Protein AF-A0A3D0C8E1-F1 (afdb_monomer)

Mean predicted aligned error: 2.98 Å

Nearest PDB structures (foldseek):
  5c5y-assembly1_B  TM=1.009E+00  e=1.641E-04  Colwellia psychrerythraea 34H
  1jcj-assembly2_B  TM=9.717E-01  e=1.179E-03  Escherichia coli
  5c6m-assembly2_C  TM=9.874E-01  e=1.456E-03  Shewanella halifaxensis
  6z9h-assembly2_B  TM=9.879E-01  e=6.390E-03  Escherichia coli
  7cf7-assembly1_A  TM=3.848E-01  e=4.161E+00  Escherichia coli K-12

Radius of gyration: 12.47 Å; Cα contacts (8 Å, |Δi|>4): 50; chains: 1; bounding box: 32×16×29 Å

Solvent-accessible surface area (backbone atoms only — not comparable to full-atom values): 2942 Å² total; per-residue (Å²): 126,69,63,67,61,57,50,48,51,53,50,42,52,66,29,67,53,68,56,87,77,94,70,77,47,76,66,54,53,55,51,49,56,53,56,39,57,34,98,89,48,49,40,61,43,74,43,116

Foldseek 3Di:
DPPVVVVVLVCQQADAAEDDPVDDDPVNVVVSCVVCCPPSGHHNHYYD

Structure (mmCIF, N/CA/C/O backbone):
data_AF-A0A3D0C8E1-F1
#
_entry.id   AF-A0A3D0C8E1-F1
#
loop_
_atom_site.group_PDB
_atom_site.id
_atom_site.type_symbol
_atom_site.label_atom_id
_atom_site.label_alt_id
_atom_site.label_comp_id
_atom_site.label_asym_id
_atom_site.label_entity_id
_atom_site.label_seq_id
_atom_site.pdbx_PDB_ins_code
_atom_site.Cartn_x
_atom_site.Cartn_y
_atom_site.Cartn_z
_atom_site.occupancy
_atom_site.B_iso_or_equiv
_atom_site.auth_seq_id
_atom_site.auth_comp_id
_atom_site.auth_asym_id
_atom_site.auth_atom_id
_atom_site.pdbx_PDB_model_num
ATOM 1 N N . MET A 1 1 ? 20.338 -5.660 -16.655 1.00 53.03 1 MET A N 1
ATOM 2 C CA . MET A 1 1 ? 19.800 -5.386 -15.301 1.00 53.03 1 MET A CA 1
ATOM 3 C C . MET A 1 1 ? 18.801 -6.483 -14.984 1.00 53.03 1 MET A C 1
ATOM 5 O O . MET A 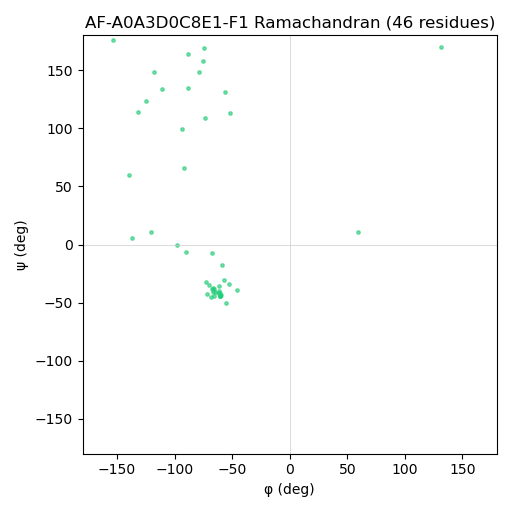1 1 ? 18.022 -6.797 -15.868 1.00 53.03 1 MET A O 1
ATOM 9 N N . SER A 1 2 ? 18.892 -7.119 -13.809 1.00 62.53 2 SER A N 1
ATOM 10 C CA . SER A 1 2 ? 18.014 -8.236 -13.415 1.00 62.53 2 SER A CA 1
ATOM 11 C C . SER A 1 2 ? 16.548 -7.840 -13.597 1.00 62.53 2 SER A C 1
ATOM 13 O O . SER A 1 2 ? 16.070 -6.929 -12.922 1.00 62.53 2 SER A O 1
ATOM 15 N N . ASP A 1 3 ? 15.890 -8.510 -14.540 1.00 87.62 3 ASP A N 1
ATOM 16 C CA . ASP A 1 3 ? 14.508 -8.291 -14.972 1.00 87.62 3 ASP A CA 1
ATOM 17 C C . ASP A 1 3 ? 13.541 -8.132 -13.786 1.00 87.62 3 ASP A C 1
ATOM 19 O O . ASP A 1 3 ? 12.733 -7.208 -13.734 1.00 87.62 3 ASP A O 1
ATOM 23 N N . LEU A 1 4 ? 13.753 -8.926 -12.733 1.00 95.81 4 LEU A N 1
ATOM 24 C CA . LEU A 1 4 ? 12.929 -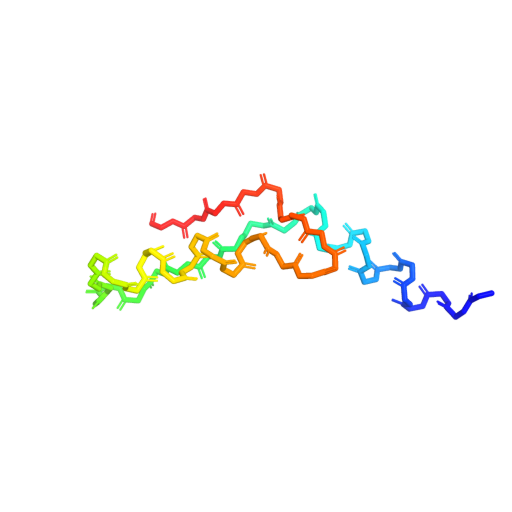8.919 -11.529 1.00 95.81 4 LEU A CA 1
ATOM 25 C C . LEU A 1 4 ? 12.920 -7.574 -10.784 1.00 95.81 4 LEU A C 1
ATOM 27 O O . LEU A 1 4 ? 11.884 -7.185 -10.255 1.00 95.81 4 LEU A O 1
ATOM 31 N N . LYS A 1 5 ? 14.033 -6.825 -10.753 1.00 95.44 5 LYS A N 1
ATOM 32 C CA . LYS A 1 5 ? 14.063 -5.499 -10.100 1.00 95.44 5 LYS A CA 1
ATOM 33 C C . LYS A 1 5 ? 13.261 -4.460 -10.887 1.00 95.44 5 LYS A C 1
ATOM 35 O O . LYS A 1 5 ? 12.637 -3.587 -10.288 1.00 95.44 5 LYS A O 1
ATOM 40 N N . THR A 1 6 ? 13.274 -4.557 -12.215 1.00 95.62 6 THR A N 1
ATOM 41 C CA . THR A 1 6 ? 12.468 -3.699 -13.093 1.00 95.62 6 THR A CA 1
ATOM 42 C C . THR A 1 6 ? 10.987 -4.025 -12.936 1.00 95.62 6 THR A C 1
ATOM 44 O O . THR A 1 6 ? 10.176 -3.117 -12.760 1.00 95.62 6 THR A O 1
ATOM 47 N N . VAL A 1 7 ? 10.646 -5.317 -12.923 1.00 96.94 7 VAL A N 1
ATOM 48 C CA . VAL A 1 7 ? 9.279 -5.790 -12.673 1.00 96.94 7 VAL A CA 1
ATOM 49 C C . VAL A 1 7 ? 8.793 -5.346 -11.294 1.00 96.94 7 VAL A C 1
ATOM 51 O O . VAL A 1 7 ? 7.697 -4.808 -11.200 1.00 96.94 7 VAL A O 1
ATOM 54 N N . ALA A 1 8 ? 9.614 -5.471 -10.247 1.00 97.38 8 ALA A N 1
ATOM 55 C CA . ALA A 1 8 ? 9.256 -5.042 -8.895 1.00 97.38 8 ALA A CA 1
ATOM 56 C C . ALA A 1 8 ? 8.966 -3.535 -8.812 1.00 97.38 8 ALA A C 1
ATOM 58 O O . ALA A 1 8 ? 7.959 -3.142 -8.231 1.00 97.38 8 ALA A O 1
ATOM 59 N N . LYS A 1 9 ? 9.793 -2.687 -9.443 1.00 96.88 9 LYS A N 1
ATOM 60 C CA . LYS A 1 9 ? 9.525 -1.239 -9.506 1.00 96.88 9 LYS A CA 1
ATOM 61 C C . LYS A 1 9 ? 8.226 -0.916 -10.240 1.00 96.88 9 LYS A C 1
ATOM 63 O O . LYS A 1 9 ? 7.476 -0.057 -9.792 1.00 96.88 9 LYS A O 1
ATOM 68 N N . ARG A 1 10 ? 7.948 -1.605 -11.350 1.00 97.25 10 ARG A N 1
ATOM 69 C CA . ARG A 1 10 ? 6.693 -1.423 -12.091 1.00 97.25 10 ARG A CA 1
ATOM 70 C C . ARG A 1 10 ? 5.488 -1.875 -11.268 1.00 97.25 10 ARG A C 1
ATOM 72 O O . ARG A 1 10 ? 4.489 -1.167 -11.238 1.00 97.25 10 ARG A O 1
ATOM 79 N N . ALA A 1 11 ? 5.587 -3.024 -10.604 1.00 98.12 11 ALA A N 1
ATOM 80 C CA . ALA A 1 11 ? 4.532 -3.543 -9.743 1.00 98.12 11 ALA A CA 1
ATOM 81 C C . ALA A 1 11 ? 4.221 -2.570 -8.599 1.00 98.12 11 ALA A C 1
ATOM 83 O O . ALA A 1 11 ? 3.055 -2.281 -8.367 1.00 98.12 11 ALA A O 1
ATOM 84 N N . LEU A 1 12 ? 5.252 -2.004 -7.959 1.00 98.31 12 LEU A N 1
ATOM 85 C CA . LEU A 1 12 ? 5.092 -0.993 -6.913 1.00 98.31 12 LEU A CA 1
ATOM 86 C C . LEU A 1 12 ? 4.268 0.209 -7.402 1.00 98.31 12 LEU A C 1
ATOM 88 O O . LEU A 1 12 ? 3.270 0.550 -6.781 1.00 98.31 12 LEU A O 1
ATOM 92 N N . SER A 1 13 ? 4.624 0.784 -8.557 1.00 98.19 13 SER A N 1
ATOM 93 C CA . SER A 1 13 ? 3.934 1.959 -9.123 1.00 98.19 13 SER A CA 1
ATOM 94 C C . SER A 1 13 ? 2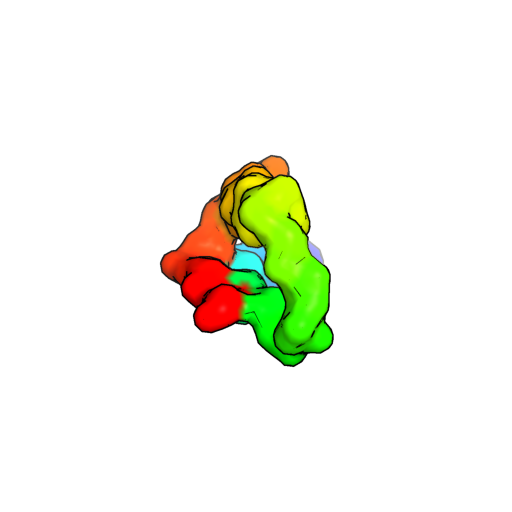.492 1.712 -9.587 1.00 98.19 13 SER A C 1
ATOM 96 O O . SER A 1 13 ? 1.823 2.645 -10.014 1.00 98.19 13 SER A O 1
ATOM 98 N N . LEU A 1 14 ? 2.037 0.457 -9.576 1.00 98.38 14 LEU A N 1
ATOM 99 C CA . LEU A 1 14 ? 0.703 0.034 -10.013 1.00 98.38 14 LEU A CA 1
ATOM 100 C C . LEU A 1 14 ? -0.081 -0.645 -8.879 1.00 98.38 14 LEU A C 1
ATOM 102 O O . LEU A 1 14 ? -1.090 -1.293 -9.137 1.00 98.38 14 LEU A O 1
ATOM 106 N N . MET A 1 15 ? 0.424 -0.5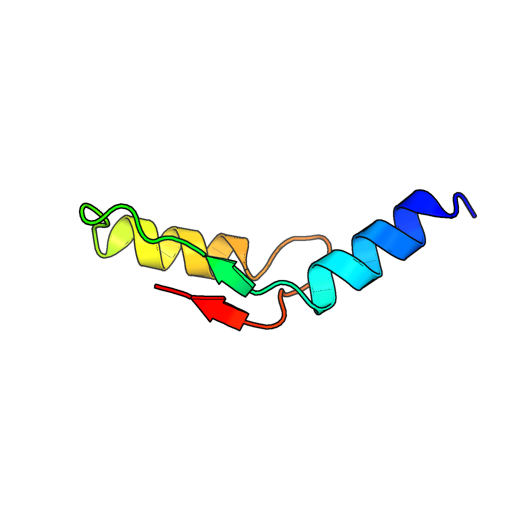67 -7.648 1.00 98.19 15 MET A N 1
ATOM 107 C CA . MET A 1 15 ? -0.136 -1.267 -6.500 1.00 98.19 15 MET A CA 1
ATOM 108 C C . MET A 1 15 ? -1.213 -0.431 -5.810 1.00 98.19 15 MET A C 1
ATOM 110 O O . MET A 1 15 ? -0.977 0.738 -5.502 1.00 98.19 15 MET A O 1
ATOM 114 N N . ASP A 1 16 ? -2.328 -1.081 -5.485 1.00 98.62 16 ASP A N 1
ATOM 115 C CA . ASP A 1 16 ? -3.308 -0.590 -4.518 1.00 98.62 16 ASP A CA 1
ATOM 116 C C . ASP A 1 16 ? -2.956 -1.188 -3.153 1.00 98.62 16 ASP A C 1
ATOM 118 O O . ASP A 1 16 ? -3.220 -2.362 -2.867 1.00 98.62 16 ASP A O 1
ATOM 122 N N . LEU A 1 17 ? -2.279 -0.402 -2.315 1.00 98.19 17 LEU A N 1
ATOM 123 C CA . LEU A 1 17 ? -1.843 -0.863 -1.002 1.00 98.19 17 LEU A CA 1
ATOM 124 C C . LEU A 1 17 ? -3.059 -0.955 -0.070 1.00 98.19 17 LEU A C 1
ATOM 126 O O . LEU A 1 17 ? -3.643 0.060 0.300 1.00 98.19 17 LEU A O 1
ATOM 130 N N . THR A 1 18 ? -3.466 -2.180 0.256 1.00 98.25 18 THR A N 1
ATOM 131 C CA . THR A 1 18 ? -4.797 -2.461 0.813 1.00 98.25 18 THR A CA 1
ATOM 132 C C . THR A 1 18 ? -4.732 -2.895 2.278 1.00 98.25 18 THR A C 1
ATOM 134 O O . THR A 1 18 ? -3.954 -3.792 2.604 1.00 98.25 18 THR A O 1
ATOM 137 N N . SER A 1 19 ? -5.587 -2.323 3.131 1.00 97.75 19 SER A N 1
ATOM 138 C CA . SER A 1 19 ? -5.864 -2.798 4.495 1.00 97.75 19 SER A CA 1
ATOM 139 C C . SER A 1 19 ? -7.373 -2.861 4.709 1.00 97.75 19 SER A C 1
ATOM 141 O O . SER A 1 19 ? -8.037 -1.838 4.649 1.00 97.75 19 SER A O 1
ATOM 143 N N . LEU A 1 20 ? -7.911 -4.069 4.889 1.00 97.56 20 LEU A N 1
ATOM 144 C CA . LEU A 1 20 ? -9.343 -4.340 5.070 1.00 97.56 20 LEU A CA 1
ATOM 145 C C . LEU A 1 20 ? -9.518 -5.421 6.149 1.00 97.56 20 LEU A C 1
ATOM 147 O O . LEU A 1 20 ? -9.963 -6.535 5.872 1.00 97.56 20 LEU A O 1
ATOM 151 N N . THR A 1 21 ? -9.043 -5.139 7.360 1.00 96.19 21 THR A N 1
ATOM 152 C CA . THR A 1 21 ? -9.010 -6.079 8.493 1.00 96.19 21 THR A CA 1
ATOM 153 C C . THR A 1 21 ? -10.177 -5.900 9.464 1.00 96.19 21 THR A C 1
ATOM 155 O O .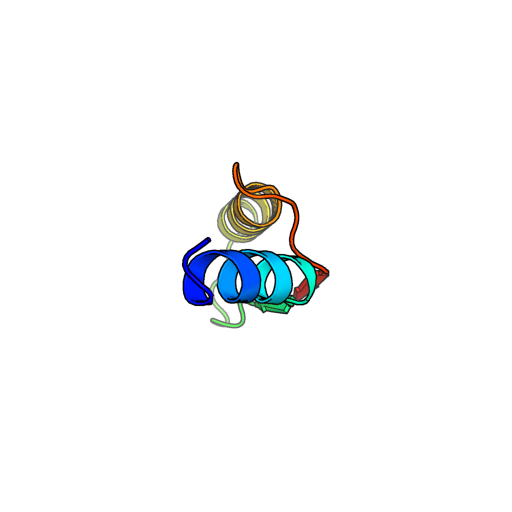 THR A 1 21 ? -10.250 -6.636 10.447 1.00 96.19 21 THR A O 1
ATOM 158 N N . ASP A 1 22 ? -11.078 -4.946 9.203 1.00 95.88 22 ASP A N 1
ATOM 159 C CA . ASP A 1 22 ? -12.221 -4.559 10.049 1.00 95.88 22 ASP A CA 1
ATOM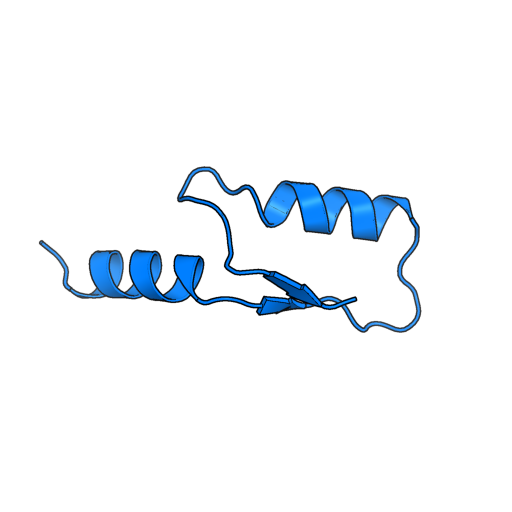 160 C C . ASP A 1 22 ? -11.829 -4.074 11.460 1.00 95.88 22 ASP A C 1
ATOM 162 O O . ASP A 1 22 ? -12.680 -3.926 12.342 1.00 95.88 22 ASP A O 1
ATOM 166 N N . THR A 1 23 ? -10.536 -3.844 11.703 1.00 96.81 23 THR A N 1
ATOM 167 C CA . THR A 1 23 ? -9.988 -3.523 13.033 1.00 96.81 23 THR A CA 1
ATOM 168 C C . THR A 1 23 ? -8.949 -2.408 13.010 1.00 96.81 23 THR A C 1
ATOM 170 O O . THR A 1 23 ? -8.366 -2.101 14.051 1.00 96.81 23 THR A O 1
ATOM 173 N N . GLU A 1 24 ? -8.735 -1.785 11.851 1.00 97.50 24 GLU A N 1
ATOM 174 C CA . GLU A 1 24 ? -7.823 -0.664 11.689 1.00 97.50 24 GLU A CA 1
ATOM 175 C C . GLU A 1 24 ? -8.180 0.485 12.630 1.00 97.50 24 GLU A C 1
ATOM 177 O O . GLU A 1 24 ? -9.316 0.959 12.700 1.00 97.50 24 GLU A O 1
ATOM 182 N N . THR A 1 25 ? -7.166 0.979 13.325 1.00 98.31 25 THR A N 1
ATOM 183 C CA . THR A 1 25 ? -7.211 2.271 13.999 1.00 98.31 25 THR A CA 1
ATOM 184 C C . THR A 1 25 ? -6.754 3.376 13.048 1.00 98.31 25 THR A C 1
ATOM 186 O O . THR A 1 25 ? -6.057 3.122 12.065 1.00 98.31 25 THR A O 1
ATOM 189 N N . ASP A 1 26 ? -7.046 4.636 13.379 1.00 98.25 26 ASP A N 1
ATOM 190 C CA . ASP A 1 26 ? -6.516 5.788 12.632 1.00 98.25 26 ASP A CA 1
ATOM 191 C C . ASP A 1 26 ? -4.983 5.739 12.497 1.00 98.25 26 ASP A C 1
ATOM 193 O O . ASP A 1 26 ? -4.427 6.145 11.476 1.00 98.25 26 ASP A O 1
ATOM 197 N N . GLN A 1 27 ? -4.287 5.213 13.513 1.00 98.44 27 GLN A N 1
ATOM 198 C CA . GLN A 1 27 ? -2.834 5.078 13.493 1.00 98.44 27 GLN A CA 1
ATOM 199 C C . GLN A 1 27 ? -2.372 4.051 12.450 1.00 98.44 27 GLN A C 1
ATOM 201 O O . GLN A 1 27 ? -1.398 4.315 11.744 1.00 98.44 27 GLN A O 1
ATOM 206 N N . ASP A 1 28 ? -3.099 2.943 12.291 1.00 98.19 28 ASP A N 1
ATOM 207 C CA . ASP A 1 28 ? -2.805 1.929 11.274 1.00 98.19 28 ASP A CA 1
ATOM 208 C C . ASP A 1 28 ? -2.979 2.504 9.863 1.00 98.19 28 ASP A C 1
ATOM 210 O O . ASP A 1 28 ? -2.124 2.301 9.000 1.00 98.19 28 ASP A O 1
ATOM 214 N N . ILE A 1 29 ? -4.024 3.311 9.642 1.00 98.31 29 ILE A N 1
ATOM 215 C CA . ILE A 1 29 ? -4.256 3.992 8.358 1.00 98.31 29 ILE A CA 1
ATOM 216 C C . ILE A 1 29 ? -3.169 5.036 8.073 1.00 98.31 29 ILE A C 1
ATOM 218 O O . ILE A 1 29 ? -2.675 5.136 6.946 1.00 98.31 29 ILE A O 1
ATOM 222 N N . ILE A 1 30 ? -2.738 5.797 9.084 1.00 98.38 30 ILE A N 1
ATOM 223 C CA . ILE A 1 30 ? -1.616 6.740 8.953 1.00 98.38 30 ILE A CA 1
ATOM 224 C C . ILE A 1 30 ? -0.332 5.993 8.579 1.00 98.38 30 ILE A C 1
ATOM 226 O O . ILE A 1 30 ? 0.439 6.461 7.735 1.00 98.38 30 ILE A O 1
ATOM 230 N N . ASP A 1 31 ? -0.085 4.838 9.188 1.00 98.38 31 ASP A N 1
ATOM 231 C CA . ASP A 1 31 ? 1.104 4.046 8.904 1.00 98.38 31 ASP A CA 1
ATOM 232 C C . ASP A 1 31 ? 1.024 3.363 7.533 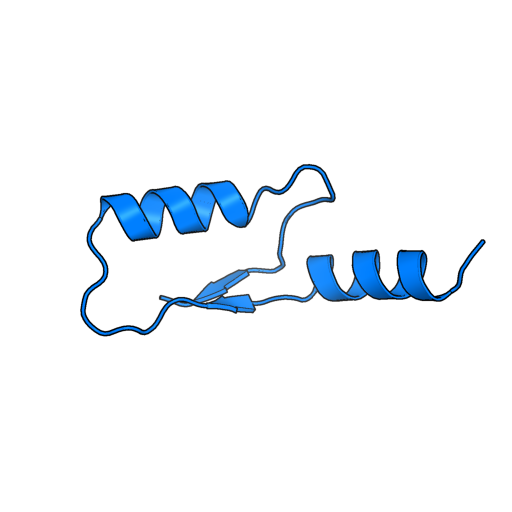1.00 98.38 31 ASP A C 1
ATOM 234 O O . ASP A 1 31 ? 2.041 3.301 6.839 1.00 98.38 31 ASP A O 1
ATOM 238 N N . LEU A 1 32 ? -0.168 2.977 7.072 1.00 98.25 32 LEU A N 1
ATOM 239 C CA . LEU A 1 32 ? -0.414 2.544 5.695 1.00 98.25 32 LEU A CA 1
ATOM 240 C C . LEU A 1 32 ? -0.083 3.660 4.690 1.00 98.25 32 LEU A C 1
ATOM 242 O O . LEU A 1 32 ? 0.617 3.421 3.706 1.00 98.25 32 LEU A O 1
ATOM 246 N N . CYS A 1 33 ? -0.496 4.902 4.966 1.00 98.19 33 CYS A N 1
ATOM 247 C CA . CYS A 1 33 ? -0.161 6.059 4.128 1.00 98.19 33 CYS A CA 1
ATOM 248 C C . CYS A 1 33 ? 1.355 6.308 4.06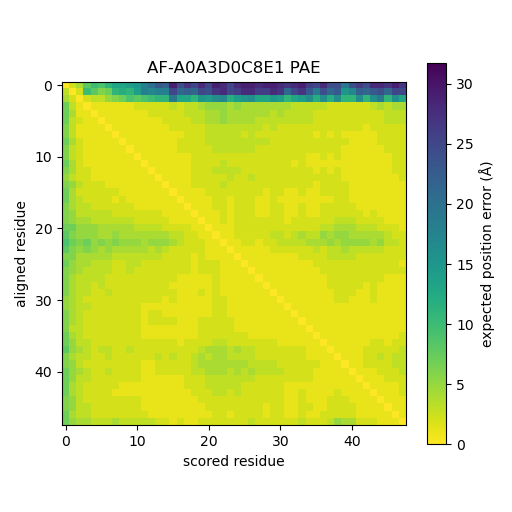7 1.00 98.19 33 CYS A C 1
ATOM 250 O O . CYS A 1 33 ? 1.897 6.619 3.007 1.00 98.19 33 CYS A O 1
ATOM 252 N N . LYS A 1 34 ? 2.069 6.150 5.190 1.00 98.31 34 LYS A N 1
ATOM 253 C CA . LYS A 1 34 ? 3.538 6.257 5.205 1.00 98.31 34 LYS A CA 1
ATOM 254 C C . LYS A 1 34 ? 4.195 5.138 4.397 1.00 98.31 34 LYS A C 1
ATOM 256 O O . LYS A 1 34 ? 5.185 5.395 3.722 1.00 98.31 34 LYS A O 1
ATOM 261 N N . GLN A 1 35 ? 3.659 3.917 4.450 1.00 98.12 35 GLN A N 1
ATOM 262 C CA . GLN A 1 35 ? 4.165 2.778 3.675 1.00 98.12 35 GLN A CA 1
ATOM 263 C C . GLN A 1 35 ? 3.954 2.956 2.168 1.00 98.12 35 GLN A C 1
ATOM 265 O O . GLN A 1 35 ? 4.839 2.595 1.390 1.00 98.12 35 GLN A O 1
ATOM 270 N N . ALA A 1 36 ? 2.826 3.550 1.765 1.00 98.25 36 ALA A N 1
ATOM 271 C CA . ALA A 1 36 ? 2.549 3.894 0.374 1.00 98.25 36 ALA A CA 1
ATOM 272 C C . ALA A 1 36 ? 3.627 4.818 -0.219 1.00 98.25 36 ALA A C 1
ATOM 274 O O . ALA A 1 36 ? 3.945 4.694 -1.396 1.00 98.25 36 ALA A O 1
ATOM 275 N N . ASN A 1 37 ? 4.255 5.673 0.598 1.00 97.88 37 ASN A N 1
ATOM 276 C CA . ASN A 1 37 ? 5.427 6.474 0.232 1.00 97.88 37 ASN A CA 1
ATOM 277 C C . ASN A 1 37 ? 6.746 5.756 0.583 1.00 97.88 37 ASN A C 1
ATOM 279 O O . ASN A 1 37 ? 7.504 6.160 1.471 1.00 97.88 37 ASN A O 1
ATOM 283 N N . SER A 1 38 ? 7.009 4.639 -0.095 1.00 96.75 38 SER A N 1
ATOM 284 C CA . SER A 1 38 ? 8.180 3.811 0.189 1.00 96.75 38 SER A CA 1
ATOM 285 C C . SER A 1 38 ? 9.484 4.428 -0.357 1.00 96.75 38 SER A C 1
ATOM 287 O O . SER A 1 38 ? 9.471 5.144 -1.360 1.00 96.75 38 SER A O 1
ATOM 289 N N . PRO A 1 39 ? 10.665 4.056 0.176 1.00 97.12 39 PRO A N 1
ATOM 290 C CA . PRO A 1 39 ? 11.954 4.478 -0.388 1.00 97.12 39 PRO A CA 1
ATOM 291 C C . PRO A 1 39 ? 12.189 4.055 -1.850 1.00 97.12 39 PRO A C 1
ATOM 293 O O . PRO A 1 39 ? 13.092 4.572 -2.509 1.00 97.12 39 PRO A O 1
ATOM 296 N N . ALA A 1 40 ? 11.425 3.081 -2.355 1.00 96.19 40 ALA A N 1
ATOM 297 C CA . ALA A 1 40 ? 11.510 2.603 -3.732 1.00 96.19 40 ALA A CA 1
ATOM 298 C C . ALA A 1 40 ? 10.575 3.358 -4.699 1.00 96.19 40 ALA A C 1
ATOM 300 O O . ALA A 1 40 ? 10.679 3.141 -5.912 1.00 96.19 40 ALA A O 1
ATOM 301 N N . GLY A 1 41 ? 9.716 4.238 -4.176 1.00 96.44 41 GLY A N 1
ATOM 302 C CA . GLY A 1 41 ? 8.694 4.988 -4.899 1.00 96.44 41 GLY A CA 1
ATOM 303 C C . GLY A 1 41 ? 7.331 4.920 -4.208 1.00 96.44 41 GLY A C 1
ATOM 304 O O . GLY A 1 41 ? 7.126 4.127 -3.284 1.00 96.44 41 GLY A O 1
ATOM 305 N N . GLU A 1 42 ? 6.410 5.744 -4.694 1.00 98.19 42 GLU A N 1
ATOM 306 C CA . GLU A 1 42 ? 5.014 5.746 -4.259 1.00 98.19 42 GLU A CA 1
ATOM 307 C C . GLU A 1 42 ? 4.224 4.603 -4.918 1.00 98.19 42 GLU A C 1
ATOM 309 O O . GLU A 1 42 ? 4.519 4.197 -6.050 1.00 98.19 42 GLU A O 1
ATOM 314 N N . THR A 1 43 ? 3.225 4.077 -4.208 1.00 98.44 43 THR A N 1
ATOM 315 C CA . THR A 1 43 ? 2.211 3.185 -4.789 1.00 98.44 43 THR A CA 1
ATOM 316 C C . THR A 1 43 ? 1.217 3.970 -5.649 1.00 98.44 43 THR A C 1
ATOM 318 O O . THR A 1 43 ? 1.209 5.200 -5.638 1.00 98.44 43 THR A O 1
ATOM 321 N N . ALA A 1 44 ? 0.378 3.278 -6.427 1.00 98.44 44 ALA A N 1
ATOM 322 C CA . ALA A 1 44 ? -0.631 3.950 -7.250 1.00 98.44 44 ALA A CA 1
ATOM 323 C C . ALA A 1 44 ? -1.762 4.531 -6.394 1.00 98.44 44 ALA A C 1
ATOM 325 O O . ALA A 1 44 ? -2.213 5.653 -6.624 1.00 98.44 44 ALA A O 1
ATOM 326 N N . ALA A 1 45 ? -2.212 3.751 -5.412 1.00 98.19 45 ALA A N 1
ATOM 327 C CA . ALA A 1 45 ? -3.258 4.129 -4.481 1.00 98.19 45 ALA A CA 1
ATOM 328 C C . ALA A 1 45 ? -3.113 3.369 -3.154 1.00 98.19 45 ALA A C 1
ATOM 330 O O . ALA A 1 45 ? -2.259 2.486 -2.997 1.00 98.19 45 ALA A O 1
ATOM 331 N N . ILE A 1 46 ? -3.978 3.723 -2.207 1.00 98.00 46 ILE A N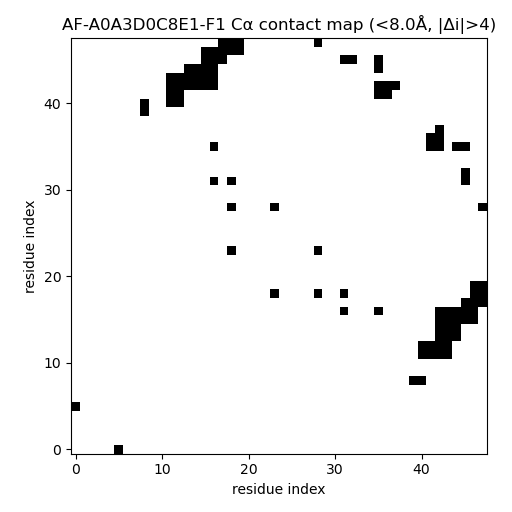 1
ATOM 332 C CA . ILE A 1 46 ? -4.290 2.922 -1.024 1.00 98.00 46 ILE A CA 1
ATOM 333 C C . ILE A 1 46 ? -5.775 2.543 -1.061 1.00 98.00 46 ILE A C 1
ATOM 335 O O . ILE A 1 46 ? -6.589 3.313 -1.574 1.00 98.00 46 ILE A O 1
ATOM 339 N N . CYS A 1 47 ? -6.124 1.382 -0.512 1.00 98.25 47 CYS A N 1
ATOM 340 C CA . CYS A 1 47 ? -7.506 0.942 -0.324 1.00 98.25 47 CYS A CA 1
ATOM 341 C C . CYS A 1 47 ? -7.715 0.598 1.152 1.00 98.25 47 CYS A C 1
ATOM 343 O O . CYS A 1 47 ? -6.971 -0.210 1.708 1.00 98.25 47 CYS A O 1
ATOM 345 N N . ILE A 1 48 ? -8.699 1.236 1.774 1.00 94.88 48 ILE A N 1
ATOM 346 C CA . ILE A 1 48 ? -9.040 1.130 3.197 1.00 94.88 48 ILE A CA 1
ATOM 347 C C . ILE A 1 48 ? -10.543 0.942 3.360 1.00 94.88 48 ILE A C 1
ATOM 349 O O . ILE A 1 48 ? -11.268 1.291 2.396 1.00 94.88 48 ILE A O 1
#

Sequence (48 aa):
MSDLKTVAKRALSLMDLTSLTDTETDQDIIDLCKQANSPAGETAAICI

Secondary structure (DSSP, 8-state):
--HHHHHHHHHHTT-EEE---S---HHHHHHHHHHHEETTEE-SEEE-

pLDDT: mean 95.72, std 8.15, range [53.03, 98.62]